Protein AF-U6LZW3-F1 (afdb_monomer_lite)

Foldseek 3Di:
DVQVVQLVVQLVQCVVCVPDRDGDQPPPHNPPRRVVSNVVNVVVSVVVVVQVVVCVVVVDRCVPDAAEDEPQDDPVVVVVCVVVPHPHPYYRYDPCVVQVVVDNDPPDDDDAQDDPLRGDWDDDPPPVPIDHHADWDWDFDADPVRHGDDIDIDHPRPDDD

Structure (mmCIF, N/CA/C/O backbone):
data_AF-U6LZW3-F1
#
_entry.id   AF-U6LZW3-F1
#
loop_
_atom_site.group_PDB
_atom_site.id
_atom_site.type_symbol
_atom_site.label_atom_id
_atom_site.label_alt_id
_atom_site.label_comp_id
_atom_site.label_asym_id
_atom_site.label_entity_id
_atom_site.label_seq_id
_atom_site.pdbx_PDB_ins_code
_atom_site.Cartn_x
_atom_site.Cartn_y
_atom_site.Cartn_z
_atom_site.occupancy
_atom_site.B_iso_or_equiv
_atom_site.auth_seq_id
_atom_site.auth_comp_id
_atom_site.auth_asym_id
_atom_site.auth_atom_id
_atom_site.pdbx_PDB_model_num
ATOM 1 N N . MET A 1 1 ? 15.680 17.921 -16.536 1.00 49.25 1 MET A N 1
ATOM 2 C CA . MET A 1 1 ? 15.648 18.641 -17.833 1.00 49.25 1 MET A CA 1
ATOM 3 C C . MET A 1 1 ? 16.654 18.121 -18.861 1.00 49.25 1 MET A C 1
ATOM 5 O O . MET A 1 1 ? 16.209 17.439 -19.768 1.00 49.25 1 MET A O 1
ATOM 9 N N . ALA A 1 2 ? 17.971 18.374 -18.768 1.00 56.53 2 ALA A N 1
ATOM 10 C CA . ALA A 1 2 ? 18.911 17.958 -19.834 1.00 56.53 2 ALA A CA 1
ATOM 11 C C . ALA A 1 2 ? 19.043 16.424 -19.996 1.00 56.53 2 ALA A C 1
ATOM 13 O O . ALA A 1 2 ? 18.939 15.905 -21.103 1.00 56.53 2 ALA A O 1
ATOM 14 N N . LYS A 1 3 ? 19.198 15.688 -18.884 1.00 59.78 3 LYS A N 1
ATOM 15 C CA . LYS A 1 3 ? 19.341 14.219 -18.896 1.00 59.78 3 LYS A CA 1
ATOM 16 C C . LYS A 1 3 ? 18.087 13.500 -19.414 1.00 59.78 3 LYS A C 1
ATOM 18 O O . LYS A 1 3 ? 18.211 12.548 -20.173 1.00 59.78 3 LYS A O 1
ATOM 23 N N . GLU A 1 4 ? 16.904 13.984 -19.033 1.00 66.75 4 GLU A N 1
ATOM 24 C CA . GLU A 1 4 ? 15.607 13.437 -19.465 1.00 66.75 4 GLU A CA 1
ATOM 25 C C . GLU A 1 4 ? 15.349 13.688 -20.953 1.00 66.75 4 GLU A C 1
ATOM 27 O O . GLU A 1 4 ? 14.890 12.789 -21.647 1.00 66.75 4 GLU A O 1
ATOM 32 N N . GLY A 1 5 ? 15.685 14.881 -21.463 1.00 80.38 5 GLY A N 1
ATOM 33 C CA . GLY A 1 5 ? 15.498 15.210 -22.878 1.00 80.38 5 GLY A CA 1
ATOM 34 C C . GLY A 1 5 ? 16.393 14.385 -23.806 1.00 80.38 5 GLY A C 1
ATOM 35 O O . GLY A 1 5 ? 15.933 13.897 -24.835 1.00 80.38 5 GLY A O 1
ATOM 36 N N . GLU A 1 6 ? 17.655 14.185 -23.422 1.00 80.62 6 GLU A N 1
ATOM 37 C CA . GLU A 1 6 ? 18.617 13.392 -24.195 1.00 80.62 6 GLU A CA 1
ATOM 38 C C . GLU A 1 6 ? 18.260 11.896 -24.188 1.00 80.62 6 GLU A C 1
ATOM 40 O O . GLU A 1 6 ? 18.242 11.258 -25.241 1.00 80.62 6 GLU A O 1
ATOM 45 N N . LEU A 1 7 ? 17.869 11.352 -23.028 1.00 84.56 7 LEU A N 1
ATOM 46 C CA . LEU A 1 7 ? 17.385 9.974 -22.919 1.00 84.56 7 LEU A CA 1
ATOM 47 C C . LEU A 1 7 ? 16.105 9.749 -23.738 1.00 84.56 7 LEU A C 1
ATOM 49 O O . LEU A 1 7 ? 16.002 8.747 -24.449 1.00 84.56 7 LEU A O 1
ATOM 53 N N . ALA A 1 8 ? 15.148 10.681 -23.682 1.00 84.12 8 ALA A N 1
ATOM 54 C CA . ALA A 1 8 ? 13.915 10.601 -24.463 1.00 84.12 8 ALA A CA 1
ATOM 55 C C . ALA A 1 8 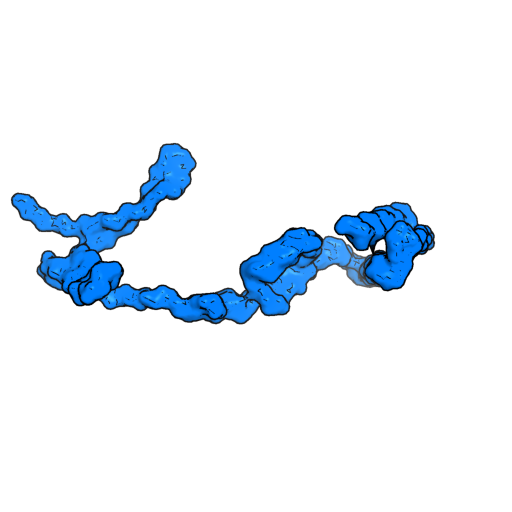? 14.196 10.622 -25.973 1.00 84.12 8 ALA A C 1
ATOM 57 O O . ALA A 1 8 ? 13.632 9.819 -26.717 1.00 84.12 8 ALA A O 1
ATOM 58 N N . ALA A 1 9 ? 15.109 11.488 -26.427 1.00 83.38 9 ALA A N 1
ATOM 59 C CA . ALA A 1 9 ? 15.509 11.562 -27.829 1.00 83.38 9 ALA A CA 1
ATOM 60 C C . ALA A 1 9 ? 16.178 10.263 -28.310 1.00 83.38 9 ALA A C 1
ATOM 62 O O . ALA A 1 9 ? 15.828 9.744 -29.371 1.00 83.38 9 ALA A O 1
ATOM 63 N N . PHE A 1 10 ? 17.100 9.707 -27.518 1.00 89.38 10 PHE A N 1
ATOM 64 C CA . PHE A 1 10 ? 17.761 8.441 -27.841 1.00 89.38 10 PHE A CA 1
ATOM 65 C C . PHE A 1 10 ? 16.770 7.279 -27.879 1.00 89.38 10 PHE A C 1
ATOM 67 O O . PHE A 1 10 ? 16.795 6.489 -28.819 1.00 89.38 10 PHE A O 1
ATOM 74 N N . THR A 1 11 ? 15.854 7.217 -26.913 1.00 85.44 11 THR A N 1
ATOM 75 C CA . THR A 1 11 ? 14.810 6.187 -26.857 1.00 85.44 11 THR A CA 1
ATOM 76 C C . THR A 1 11 ? 13.899 6.261 -28.084 1.00 85.44 11 THR A C 1
ATOM 78 O O . THR A 1 11 ? 13.699 5.256 -28.762 1.00 85.44 11 THR A O 1
ATOM 81 N N . ALA A 1 12 ? 13.410 7.453 -28.441 1.00 82.94 12 ALA A N 1
ATOM 82 C CA . ALA A 1 12 ? 12.554 7.637 -29.612 1.00 82.94 12 ALA A CA 1
ATOM 83 C C . ALA A 1 12 ? 13.258 7.241 -30.924 1.00 82.94 12 ALA A C 1
ATOM 85 O O . ALA A 1 12 ? 12.656 6.591 -31.785 1.00 82.94 12 ALA A O 1
ATOM 86 N N . TYR A 1 13 ? 14.542 7.585 -31.070 1.00 84.06 13 TYR A N 1
ATOM 87 C CA . TYR A 1 13 ? 15.327 7.198 -32.243 1.00 84.06 13 TYR A CA 1
ATOM 88 C C . TYR A 1 13 ? 15.547 5.680 -32.300 1.00 84.06 13 TYR A C 1
ATOM 90 O O . TYR A 1 13 ? 15.312 5.076 -33.344 1.00 84.06 13 TYR A O 1
ATOM 98 N N . ALA A 1 14 ? 15.920 5.053 -31.180 1.00 85.75 14 ALA A N 1
ATOM 99 C CA . ALA A 1 14 ? 16.100 3.605 -31.068 1.00 85.75 14 ALA A CA 1
ATOM 100 C C . ALA A 1 14 ? 14.825 2.817 -31.405 1.00 85.75 14 ALA A C 1
ATOM 102 O O . ALA A 1 14 ? 14.892 1.803 -32.093 1.00 85.75 14 ALA A O 1
ATOM 103 N N . MET A 1 15 ? 13.655 3.300 -30.976 1.00 78.50 15 MET A N 1
ATOM 104 C CA . MET A 1 15 ? 12.367 2.682 -31.317 1.00 78.50 15 MET A CA 1
ATOM 105 C C . MET A 1 15 ? 12.025 2.817 -32.807 1.00 78.50 15 MET A C 1
ATOM 107 O O . MET A 1 15 ? 11.366 1.944 -33.364 1.00 78.50 15 MET A O 1
ATOM 111 N N . THR A 1 16 ? 12.464 3.902 -33.453 1.00 81.56 16 THR A N 1
ATOM 112 C CA . THR A 1 16 ? 12.184 4.164 -34.874 1.00 81.56 16 THR A CA 1
ATOM 113 C C . THR A 1 16 ? 13.153 3.418 -35.797 1.00 81.56 16 THR A C 1
ATOM 115 O O . THR A 1 16 ? 12.753 2.939 -36.856 1.00 81.56 16 THR A O 1
ATOM 118 N N . PHE A 1 17 ? 14.422 3.301 -35.394 1.00 84.56 17 PHE A N 1
ATOM 119 C CA . PHE A 1 17 ? 15.505 2.695 -36.173 1.00 84.56 17 PHE A CA 1
ATOM 120 C C . PHE A 1 17 ? 16.259 1.632 -35.351 1.00 84.56 17 PHE A C 1
ATOM 122 O O . PHE A 1 17 ? 17.437 1.819 -35.031 1.00 84.56 17 PHE A O 1
ATOM 129 N N . PRO A 1 18 ? 15.609 0.505 -35.007 1.00 77.62 18 PRO A N 1
ATOM 130 C CA . PRO A 1 18 ? 16.168 -0.490 -34.089 1.00 77.62 18 PRO A CA 1
ATOM 131 C C . PRO A 1 18 ? 17.421 -1.198 -34.624 1.00 77.62 18 PRO A C 1
ATOM 133 O O . PRO A 1 18 ? 18.292 -1.573 -33.846 1.00 77.62 18 PRO A O 1
ATOM 136 N N . ASP A 1 19 ? 17.561 -1.332 -35.944 1.00 77.44 19 ASP A N 1
ATOM 137 C CA . ASP A 1 19 ? 18.717 -2.001 -36.561 1.00 77.44 19 ASP A CA 1
ATOM 138 C C . ASP A 1 19 ? 19.906 -1.058 -36.817 1.00 77.44 19 ASP A C 1
ATOM 140 O O . ASP A 1 19 ? 20.982 -1.504 -37.215 1.00 77.44 19 ASP A O 1
ATOM 144 N N . ASN A 1 20 ? 19.727 0.255 -36.626 1.00 82.31 20 ASN A N 1
ATOM 145 C CA . ASN A 1 20 ? 20.746 1.263 -36.928 1.00 82.31 20 ASN A CA 1
ATOM 146 C C . ASN A 1 20 ? 20.692 2.435 -35.936 1.00 82.31 20 ASN A C 1
ATOM 148 O O . ASN A 1 20 ? 20.552 3.599 -36.318 1.00 82.31 20 ASN A O 1
ATOM 152 N N . PHE A 1 21 ? 20.775 2.116 -34.644 1.00 84.50 21 PHE A N 1
ATOM 153 C CA . PHE A 1 21 ? 20.816 3.120 -33.588 1.00 84.50 21 PHE A CA 1
ATOM 154 C C . PHE A 1 21 ? 22.164 3.855 -33.583 1.00 84.50 21 PHE A C 1
ATOM 156 O O . PHE A 1 21 ? 23.198 3.304 -33.206 1.00 84.50 21 PHE A O 1
ATOM 163 N N . LEU A 1 22 ? 22.138 5.125 -33.988 1.00 84.88 22 LEU A N 1
ATOM 164 C CA . LEU A 1 22 ? 23.272 6.041 -33.961 1.00 84.88 22 LEU A CA 1
ATOM 165 C C . LEU A 1 22 ? 22.847 7.314 -33.228 1.00 84.88 22 LEU A C 1
ATOM 167 O O . LEU A 1 22 ? 21.954 8.025 -33.685 1.00 84.88 22 LEU A O 1
ATOM 171 N N . ALA A 1 23 ? 23.493 7.606 -32.101 1.00 86.50 23 ALA A N 1
ATOM 172 C CA . ALA A 1 23 ? 23.134 8.738 -31.252 1.00 86.50 23 ALA A CA 1
ATOM 173 C C . ALA A 1 23 ? 24.278 9.753 -31.140 1.00 86.50 23 ALA A C 1
ATOM 175 O O . ALA A 1 23 ? 25.451 9.391 -31.031 1.00 86.50 23 ALA A O 1
ATOM 176 N N . LEU A 1 24 ? 23.916 11.039 -31.139 1.00 87.38 24 LEU A N 1
ATOM 177 C CA . LEU A 1 24 ? 24.837 12.148 -30.915 1.00 87.38 24 LEU A CA 1
ATOM 178 C C . LEU A 1 24 ? 24.973 12.412 -29.407 1.00 87.38 24 LEU A C 1
ATOM 180 O O . LEU A 1 24 ? 24.072 12.961 -28.772 1.00 87.38 24 LEU A O 1
ATOM 184 N N . VAL A 1 25 ? 26.100 11.991 -28.832 1.00 88.50 25 VAL A N 1
ATOM 185 C CA . VAL A 1 25 ? 26.317 11.950 -27.374 1.00 88.50 25 VAL A CA 1
ATOM 186 C C . VAL A 1 25 ? 26.881 13.239 -26.771 1.00 88.50 25 VAL A C 1
ATOM 188 O O . VAL A 1 25 ? 27.140 13.287 -25.577 1.00 88.50 25 VAL A O 1
ATOM 191 N N . ASP A 1 26 ? 27.114 14.292 -27.545 1.00 87.56 26 ASP A N 1
ATOM 192 C CA . ASP A 1 26 ? 27.687 15.560 -27.069 1.00 87.56 26 ASP A CA 1
ATOM 193 C C . ASP A 1 26 ? 26.660 16.700 -26.946 1.00 87.56 26 ASP A C 1
ATOM 195 O O . ASP A 1 26 ? 27.045 17.842 -26.714 1.00 87.56 26 ASP A O 1
ATOM 199 N N . THR A 1 27 ? 25.359 16.390 -27.025 1.00 79.69 27 THR A N 1
ATOM 200 C CA . THR A 1 27 ? 24.262 17.378 -26.994 1.00 79.69 27 THR A CA 1
ATOM 201 C C . THR A 1 27 ? 24.293 18.281 -25.752 1.00 79.69 27 THR A C 1
ATOM 203 O O . THR A 1 27 ? 24.135 19.496 -25.874 1.00 79.69 27 THR A O 1
ATOM 206 N N . TYR A 1 28 ? 24.508 17.716 -24.558 1.00 83.56 28 TYR A N 1
ATOM 207 C CA . TYR A 1 28 ? 24.668 18.498 -23.323 1.00 83.56 28 TYR A CA 1
ATOM 208 C C . TYR A 1 28 ? 26.020 18.270 -22.651 1.00 83.56 28 TYR A C 1
ATOM 210 O O . TYR A 1 28 ? 26.787 19.211 -22.443 1.00 83.56 28 TYR A O 1
ATOM 218 N N . ASN A 1 29 ? 26.309 17.027 -22.263 1.00 86.31 29 ASN A N 1
ATOM 219 C CA . ASN A 1 29 ? 27.592 16.654 -21.684 1.00 86.31 29 ASN A CA 1
ATOM 220 C C . ASN A 1 29 ? 27.892 15.183 -21.963 1.00 86.31 29 ASN A C 1
ATOM 222 O O . ASN A 1 29 ? 27.225 14.288 -21.447 1.00 86.31 29 ASN A O 1
ATOM 226 N N . THR A 1 30 ? 28.955 14.934 -22.717 1.00 86.88 30 THR A N 1
ATOM 227 C CA . THR A 1 30 ? 29.316 13.587 -23.161 1.00 86.88 30 THR A CA 1
ATOM 228 C C . THR A 1 30 ? 29.539 12.599 -22.023 1.00 86.88 30 THR A C 1
ATOM 230 O O . THR A 1 30 ? 29.093 11.460 -22.114 1.00 86.88 30 THR A O 1
ATOM 233 N N . LEU A 1 31 ? 30.212 13.002 -20.945 1.00 89.31 31 LEU A N 1
ATOM 234 C CA . LEU A 1 31 ? 30.599 12.069 -19.884 1.00 89.31 31 LEU A CA 1
ATOM 235 C C . LEU A 1 31 ? 29.508 11.892 -18.827 1.00 89.31 31 LEU A C 1
ATOM 237 O O . LEU A 1 31 ? 29.339 10.790 -18.312 1.00 89.31 31 LEU A O 1
ATOM 241 N N . SER A 1 32 ? 28.778 12.957 -18.488 1.00 84.12 32 SER A N 1
ATOM 242 C CA . SER A 1 32 ? 27.787 12.915 -17.407 1.00 84.12 32 SER A CA 1
ATOM 243 C C . SER A 1 32 ? 26.363 12.585 -17.864 1.00 84.12 32 SER A C 1
ATOM 245 O O . SER A 1 32 ? 25.577 12.120 -17.036 1.00 84.12 32 SER A O 1
ATOM 247 N N . SER A 1 33 ? 26.021 12.778 -19.146 1.00 85.62 33 SER A N 1
ATOM 248 C CA . SER A 1 33 ? 24.705 12.414 -19.698 1.00 85.62 33 SER A CA 1
ATOM 249 C C . SER A 1 33 ? 24.792 11.569 -20.969 1.00 85.62 33 SER A C 1
ATOM 251 O O . SER A 1 33 ? 24.210 10.488 -20.996 1.00 85.62 33 SER A O 1
ATOM 253 N N . GLY A 1 34 ? 25.586 11.987 -21.959 1.00 86.38 34 GLY A N 1
ATOM 254 C CA . GLY A 1 34 ? 25.601 11.413 -23.308 1.00 86.38 34 GLY A CA 1
ATOM 255 C C . GLY A 1 34 ? 25.923 9.929 -23.357 1.00 86.38 34 GLY A C 1
ATOM 256 O O . GLY A 1 34 ? 25.107 9.118 -23.793 1.00 86.38 34 GLY A O 1
ATOM 257 N N . ILE A 1 35 ? 27.114 9.562 -22.880 1.00 89.69 35 ILE A N 1
ATOM 258 C CA . ILE A 1 35 ? 27.568 8.170 -22.830 1.00 89.69 35 ILE A CA 1
ATOM 259 C C . ILE A 1 35 ? 26.670 7.324 -21.912 1.00 89.69 35 ILE A C 1
ATOM 261 O O . ILE A 1 35 ? 26.227 6.269 -22.368 1.00 89.69 35 ILE A O 1
ATOM 265 N N . PRO A 1 36 ? 26.344 7.740 -20.667 1.00 89.44 36 PRO A N 1
ATOM 266 C CA . PRO A 1 36 ? 25.430 6.976 -19.817 1.00 89.44 36 PRO A CA 1
ATOM 267 C C . PRO A 1 36 ? 24.066 6.699 -20.465 1.00 89.44 36 PRO A C 1
ATOM 269 O O . PRO A 1 36 ? 23.599 5.562 -20.431 1.00 89.44 36 PRO A O 1
ATOM 272 N N . ASN A 1 37 ? 23.448 7.707 -21.088 1.00 86.31 37 ASN A N 1
ATOM 273 C CA . ASN A 1 37 ? 22.149 7.570 -21.746 1.00 86.31 37 ASN A CA 1
ATOM 274 C C . ASN A 1 37 ? 22.240 6.671 -22.989 1.00 86.31 37 ASN A C 1
ATOM 276 O O . ASN A 1 37 ? 21.390 5.804 -23.183 1.00 86.31 37 ASN A O 1
ATOM 280 N N . PHE A 1 38 ? 23.289 6.823 -23.804 1.00 88.88 38 PHE A N 1
ATOM 281 C CA . PHE A 1 38 ? 23.537 5.961 -24.963 1.00 88.88 38 PHE A CA 1
ATOM 282 C C . PHE A 1 38 ? 23.707 4.490 -24.564 1.00 88.88 38 PHE A C 1
ATOM 284 O O . PHE A 1 38 ? 23.100 3.610 -25.177 1.00 88.88 38 PHE A O 1
ATOM 291 N N . LEU A 1 39 ? 24.503 4.218 -23.523 1.00 88.31 39 LEU A N 1
ATOM 292 C CA . LEU A 1 39 ? 24.715 2.865 -23.008 1.00 88.31 39 LEU A CA 1
ATOM 293 C C . LEU A 1 39 ? 23.419 2.262 -22.461 1.00 88.31 39 LEU A C 1
ATOM 295 O O . LEU A 1 39 ? 23.133 1.101 -22.743 1.00 88.31 39 LEU A O 1
ATOM 299 N N . ALA A 1 40 ? 22.624 3.043 -21.723 1.00 87.75 40 ALA A N 1
ATOM 300 C CA . ALA A 1 40 ? 21.344 2.592 -21.185 1.00 87.75 40 ALA A CA 1
ATOM 301 C C . ALA A 1 40 ? 20.372 2.168 -22.299 1.00 87.75 40 ALA A C 1
ATOM 303 O O . ALA A 1 40 ? 19.825 1.066 -22.249 1.00 87.75 40 ALA A O 1
ATOM 304 N N . VAL A 1 41 ? 20.210 3.003 -23.332 1.00 86.06 41 VAL A N 1
ATOM 305 C CA . VAL A 1 41 ? 19.339 2.693 -24.479 1.00 86.06 41 VAL A CA 1
ATOM 306 C C . VAL A 1 41 ? 19.870 1.493 -25.264 1.00 86.06 41 VAL A C 1
ATOM 308 O O . VAL A 1 41 ? 19.106 0.582 -25.572 1.00 86.06 41 VAL A O 1
ATOM 311 N N . SER A 1 42 ? 21.181 1.428 -25.511 1.00 86.69 42 SER A N 1
ATOM 312 C CA . SER A 1 42 ? 21.801 0.299 -26.223 1.00 86.69 42 SER A CA 1
ATOM 313 C C . SER A 1 42 ? 21.602 -1.030 -25.485 1.00 86.69 42 SER A C 1
ATOM 315 O O . SER A 1 42 ? 21.280 -2.045 -26.101 1.00 86.69 42 SER A O 1
ATOM 317 N N . LEU A 1 43 ? 21.748 -1.034 -24.155 1.00 87.25 43 LEU A N 1
ATOM 318 C CA . LEU A 1 43 ? 21.530 -2.226 -23.337 1.00 87.25 43 LEU A CA 1
ATOM 319 C C . LEU A 1 43 ? 20.059 -2.663 -23.354 1.00 87.25 43 LEU A C 1
ATOM 321 O O . LEU A 1 43 ? 19.780 -3.857 -23.452 1.00 87.25 43 LEU A O 1
ATOM 325 N N . ALA A 1 44 ? 19.124 -1.712 -23.294 1.00 84.12 44 ALA A N 1
ATOM 326 C CA . ALA A 1 44 ? 17.695 -2.000 -23.385 1.00 84.12 44 ALA A CA 1
ATOM 327 C C . ALA A 1 44 ? 17.323 -2.629 -24.740 1.00 84.12 44 ALA A C 1
ATOM 329 O O . ALA A 1 44 ? 16.543 -3.583 -24.780 1.00 84.12 44 ALA A O 1
ATOM 330 N N . MET A 1 45 ? 17.919 -2.150 -25.837 1.00 80.06 45 MET A N 1
ATOM 331 C CA . MET A 1 45 ? 17.742 -2.742 -27.167 1.00 80.06 45 MET A CA 1
ATOM 332 C C . MET A 1 45 ? 18.249 -4.187 -27.225 1.00 80.06 45 MET A C 1
ATOM 334 O O . MET A 1 45 ? 17.535 -5.059 -27.719 1.00 80.06 45 MET A O 1
ATOM 338 N N . GLU A 1 46 ? 19.435 -4.471 -26.677 1.00 83.44 46 GLU A N 1
ATOM 339 C CA . GLU A 1 46 ? 19.966 -5.841 -26.663 1.00 83.44 46 GLU A CA 1
ATOM 340 C C . GLU A 1 46 ? 19.125 -6.764 -25.773 1.00 83.44 46 GLU A C 1
ATOM 342 O O . GLU A 1 46 ? 18.808 -7.884 -26.168 1.00 83.44 46 GLU A O 1
ATOM 347 N N . ALA A 1 47 ? 18.679 -6.288 -24.607 1.00 81.38 47 ALA A N 1
ATOM 348 C CA . ALA A 1 47 ? 17.762 -7.043 -23.757 1.00 81.38 47 ALA A CA 1
ATOM 349 C C . ALA A 1 47 ? 16.458 -7.379 -24.502 1.00 81.38 47 ALA A C 1
ATOM 351 O O . ALA A 1 47 ? 16.005 -8.523 -24.471 1.00 81.38 47 ALA A O 1
ATOM 352 N N . ARG A 1 48 ? 15.882 -6.415 -25.237 1.00 76.56 48 ARG A N 1
ATOM 353 C CA . ARG A 1 48 ? 14.691 -6.641 -26.069 1.00 76.56 48 ARG A CA 1
ATOM 354 C C . ARG A 1 48 ? 14.946 -7.676 -27.164 1.00 76.56 48 ARG A C 1
ATOM 356 O O . ARG A 1 48 ? 14.096 -8.538 -27.376 1.00 76.56 48 ARG A O 1
ATOM 363 N N . ARG A 1 49 ? 16.109 -7.625 -27.818 1.00 80.00 49 ARG A N 1
ATOM 364 C CA . ARG A 1 49 ? 16.521 -8.591 -28.845 1.00 80.00 49 ARG A CA 1
ATOM 365 C C . ARG A 1 49 ? 16.632 -10.006 -28.278 1.00 80.00 49 ARG A C 1
ATOM 367 O O . ARG A 1 49 ? 16.138 -10.949 -28.889 1.00 80.00 49 ARG A O 1
ATOM 374 N N . LEU A 1 50 ? 17.220 -10.152 -27.091 1.00 82.19 50 LEU A N 1
ATOM 375 C CA . LEU A 1 50 ? 17.287 -11.433 -26.385 1.00 82.19 50 LEU A CA 1
ATOM 376 C C . LEU A 1 50 ? 15.891 -11.952 -26.025 1.00 82.19 50 LEU A C 1
ATOM 378 O O . LEU A 1 50 ? 15.616 -13.134 -26.220 1.00 82.19 50 LEU A O 1
ATOM 382 N N . PHE A 1 51 ? 14.986 -11.085 -25.562 1.00 79.44 51 PHE A N 1
ATOM 383 C CA . PHE A 1 51 ? 13.601 -11.483 -25.308 1.00 79.44 51 PHE A CA 1
ATOM 384 C C . PHE A 1 51 ? 12.886 -11.944 -26.583 1.00 79.44 51 PHE A C 1
ATOM 386 O O . PHE A 1 51 ? 12.232 -12.978 -26.542 1.00 79.44 51 PHE A O 1
ATOM 393 N N . GLN A 1 52 ? 13.065 -11.262 -27.718 1.00 76.06 52 GLN A N 1
ATOM 394 C CA . GLN A 1 52 ? 12.502 -11.688 -29.010 1.00 76.06 52 GLN A CA 1
ATOM 395 C C . GLN A 1 52 ? 13.062 -13.038 -29.482 1.00 76.06 52 GLN A C 1
ATOM 397 O O . GLN A 1 52 ? 12.311 -13.895 -29.935 1.00 76.06 52 GLN A O 1
ATOM 402 N N . GLN A 1 53 ? 14.364 -13.280 -29.322 1.00 81.81 53 GLN A N 1
ATOM 403 C CA . GLN A 1 53 ? 14.952 -14.591 -29.625 1.00 81.81 53 GLN A CA 1
ATOM 404 C C . GLN A 1 53 ? 14.366 -15.689 -28.729 1.00 81.81 53 GLN A C 1
ATOM 406 O O . GLN A 1 53 ? 14.075 -16.792 -29.189 1.00 81.81 53 GLN A O 1
ATOM 411 N N . CYS A 1 54 ? 14.146 -15.389 -27.450 1.00 79.88 54 CYS A N 1
ATOM 412 C CA . CYS A 1 54 ? 13.448 -16.297 -26.550 1.00 79.88 54 CYS A CA 1
ATOM 413 C C . CYS A 1 54 ? 11.975 -16.503 -26.964 1.00 79.88 54 CYS A C 1
ATOM 415 O O . CYS A 1 54 ? 11.489 -17.628 -26.860 1.00 79.88 54 CYS A O 1
ATOM 417 N N . GLU A 1 55 ? 11.267 -15.483 -27.470 1.00 81.62 55 GLU A N 1
ATOM 418 C CA . GLU A 1 55 ? 9.910 -15.628 -28.037 1.00 81.62 55 GLU A CA 1
ATOM 419 C C . GLU A 1 55 ? 9.892 -16.647 -29.179 1.00 81.62 55 GLU A C 1
ATOM 421 O O . GLU A 1 55 ? 9.027 -17.521 -29.202 1.00 81.62 55 GLU A O 1
ATOM 426 N N . GLU A 1 56 ? 10.867 -16.584 -30.089 1.00 78.88 56 GLU A N 1
ATOM 427 C CA . GLU A 1 56 ? 10.988 -17.517 -31.216 1.00 78.88 56 GLU A CA 1
ATOM 428 C C . GLU A 1 56 ? 11.262 -18.958 -30.762 1.00 78.88 56 GLU A C 1
ATOM 430 O O . GLU A 1 56 ? 10.705 -19.904 -31.321 1.00 78.88 56 GLU A O 1
ATOM 435 N N . VAL A 1 57 ? 12.099 -19.139 -29.736 1.00 83.94 57 VAL A N 1
ATOM 436 C CA . VAL A 1 57 ? 12.487 -20.466 -29.230 1.00 83.94 57 VAL A CA 1
ATOM 437 C C . VAL A 1 57 ? 11.385 -21.107 -28.386 1.00 83.94 57 VAL A C 1
ATOM 439 O O . VAL A 1 57 ? 11.143 -22.310 -28.497 1.00 83.94 57 VAL A O 1
ATOM 442 N N . PHE A 1 58 ? 10.728 -20.330 -27.523 1.00 82.00 58 PHE A N 1
ATOM 443 C CA . PHE A 1 58 ? 9.773 -20.841 -26.536 1.00 82.00 58 PHE A CA 1
ATOM 444 C C . PHE A 1 58 ? 8.304 -20.640 -26.936 1.00 82.00 58 PHE A C 1
ATOM 446 O O . PHE A 1 58 ? 7.423 -21.210 -26.293 1.00 82.00 58 PHE A O 1
ATOM 453 N N . GLY A 1 59 ? 8.018 -19.849 -27.977 1.00 80.00 59 GLY A N 1
ATOM 454 C CA . GLY A 1 59 ? 6.658 -19.556 -28.441 1.00 80.00 59 GLY A CA 1
ATOM 455 C C . GLY A 1 59 ? 5.810 -18.772 -27.433 1.00 80.00 59 GLY A C 1
ATOM 456 O O . GLY A 1 59 ? 4.582 -18.812 -27.500 1.00 80.00 59 GLY A O 1
ATOM 457 N N . PHE A 1 60 ? 6.447 -18.099 -26.471 1.00 74.31 60 PHE A N 1
ATOM 458 C CA . PHE A 1 60 ? 5.786 -17.391 -25.377 1.00 74.31 60 PHE A CA 1
ATOM 459 C C . PHE A 1 60 ? 6.033 -15.885 -25.498 1.00 74.31 60 PHE A C 1
ATOM 461 O O . PHE A 1 60 ? 7.199 -15.510 -25.483 1.00 74.31 60 PHE A O 1
ATOM 468 N N . PRO A 1 61 ? 5.000 -15.024 -25.580 1.00 71.12 61 PRO A N 1
ATOM 469 C CA . PRO A 1 61 ? 5.182 -13.578 -25.685 1.00 71.12 61 PRO A CA 1
ATOM 470 C C . PRO A 1 61 ? 5.651 -12.988 -24.347 1.00 71.12 61 PRO A C 1
ATOM 472 O O . PRO A 1 61 ? 4.905 -12.954 -23.367 1.00 71.12 61 PRO A O 1
ATOM 475 N N . PHE A 1 62 ? 6.875 -12.467 -24.308 1.00 69.81 62 PHE A N 1
ATOM 476 C CA . PHE A 1 62 ? 7.477 -11.881 -23.105 1.00 69.81 62 PHE A CA 1
ATOM 477 C C . PHE A 1 62 ? 6.860 -10.514 -22.775 1.00 69.81 62 PHE A C 1
ATOM 479 O O . PHE A 1 62 ? 6.970 -10.054 -21.644 1.00 69.81 62 PHE A O 1
ATOM 486 N N . ALA A 1 63 ? 6.139 -9.893 -23.717 1.00 65.38 63 ALA A N 1
ATOM 487 C CA . ALA A 1 63 ? 5.372 -8.665 -23.485 1.00 65.38 63 ALA A CA 1
ATOM 488 C C . ALA A 1 63 ? 4.266 -8.802 -22.416 1.00 65.38 63 ALA A C 1
ATOM 490 O O . ALA A 1 63 ? 3.785 -7.790 -21.921 1.00 65.38 63 ALA A O 1
ATOM 491 N N . GLY A 1 64 ? 3.849 -10.028 -22.080 1.00 66.75 64 GLY A N 1
ATOM 492 C CA . GLY A 1 64 ? 2.883 -10.298 -21.010 1.00 66.75 64 GLY A CA 1
ATOM 493 C C . GLY A 1 64 ? 3.513 -10.679 -19.667 1.00 66.75 64 GLY A C 1
ATOM 494 O O . GLY A 1 64 ? 2.791 -11.114 -18.771 1.00 66.75 64 GLY A O 1
ATOM 495 N N . LEU A 1 65 ? 4.841 -10.604 -19.530 1.00 71.56 65 LEU A N 1
ATOM 496 C CA . LEU A 1 65 ? 5.508 -10.923 -18.270 1.00 71.56 65 LEU A CA 1
ATOM 497 C C . LEU A 1 65 ? 5.306 -9.809 -17.254 1.00 71.56 65 LEU A C 1
ATOM 499 O O . LEU A 1 65 ? 5.671 -8.667 -17.505 1.00 71.56 65 LEU A O 1
ATOM 503 N N . ALA A 1 66 ? 4.802 -10.188 -16.083 1.00 75.06 66 ALA A N 1
ATOM 504 C CA . ALA A 1 66 ? 4.679 -9.278 -14.960 1.00 75.06 66 ALA A CA 1
ATOM 505 C C . ALA A 1 66 ? 6.055 -8.970 -14.345 1.00 75.06 66 ALA A C 1
ATOM 507 O O . ALA A 1 66 ? 6.796 -9.879 -13.955 1.00 75.06 66 ALA A O 1
ATOM 508 N N . ILE A 1 67 ? 6.364 -7.688 -14.192 1.00 76.19 67 ILE A N 1
ATOM 509 C CA . ILE A 1 67 ? 7.502 -7.173 -13.440 1.00 76.19 67 ILE A CA 1
ATOM 510 C C . ILE A 1 67 ? 7.083 -7.053 -11.973 1.00 76.19 67 ILE A C 1
ATOM 512 O O . ILE A 1 67 ? 6.272 -6.207 -11.595 1.00 76.19 67 ILE A O 1
ATOM 516 N N . VAL A 1 68 ? 7.646 -7.913 -11.123 1.00 80.88 68 VAL A N 1
ATOM 517 C CA . VAL A 1 68 ? 7.358 -7.937 -9.683 1.00 80.88 68 VAL A CA 1
ATOM 518 C C . VAL A 1 68 ? 8.510 -7.301 -8.907 1.00 80.88 68 VAL A C 1
ATOM 520 O O . VAL A 1 68 ? 9.651 -7.748 -9.010 1.00 80.88 68 VAL A O 1
ATOM 523 N N . VAL A 1 69 ? 8.211 -6.299 -8.081 1.00 81.38 69 VAL A N 1
ATOM 524 C CA . VAL A 1 69 ? 9.172 -5.643 -7.180 1.00 81.38 69 VAL A CA 1
ATOM 525 C C . VAL A 1 69 ? 8.818 -6.000 -5.742 1.00 81.38 69 VAL A C 1
ATOM 527 O O . VAL A 1 69 ? 7.661 -5.884 -5.356 1.00 81.38 69 VAL A O 1
ATOM 530 N N . SER A 1 70 ? 9.781 -6.434 -4.925 1.00 88.75 70 SER A N 1
ATOM 531 C CA . SER A 1 70 ? 9.496 -6.890 -3.552 1.00 88.75 70 SER A CA 1
ATOM 532 C C . SER A 1 70 ? 10.536 -6.495 -2.500 1.00 88.75 70 SER A C 1
ATOM 534 O O . SER A 1 70 ? 10.621 -7.123 -1.444 1.00 88.75 70 SER A O 1
ATOM 536 N N . ASN A 1 71 ? 11.376 -5.498 -2.785 1.00 84.12 71 ASN A N 1
ATOM 537 C CA . ASN A 1 71 ? 12.475 -5.123 -1.899 1.00 84.12 71 ASN A CA 1
ATOM 538 C C . ASN A 1 71 ? 12.107 -3.917 -1.028 1.00 84.12 71 ASN A C 1
ATOM 540 O O . ASN A 1 71 ? 11.984 -2.813 -1.546 1.00 84.12 71 ASN A O 1
ATOM 544 N N . ASP A 1 72 ? 11.950 -4.155 0.276 1.00 84.94 72 ASP A N 1
ATOM 545 C CA . ASP A 1 72 ? 11.734 -3.139 1.321 1.00 84.94 72 ASP A CA 1
ATOM 546 C C . ASP A 1 72 ? 10.728 -2.029 0.955 1.00 84.94 72 ASP A C 1
ATOM 548 O O . ASP A 1 72 ? 10.952 -0.830 1.120 1.00 84.94 72 ASP A O 1
ATOM 552 N N . LEU A 1 73 ? 9.590 -2.447 0.402 1.00 89.31 73 LEU A N 1
ATOM 553 C CA . LEU A 1 73 ? 8.560 -1.534 -0.077 1.00 89.31 73 LEU A CA 1
ATOM 554 C C . LEU A 1 73 ? 7.685 -1.019 1.067 1.00 89.31 73 LEU A C 1
ATOM 556 O O . LEU A 1 73 ? 7.300 -1.777 1.959 1.00 89.31 73 LEU A O 1
ATOM 560 N N . ASN A 1 74 ? 7.333 0.260 1.005 1.00 92.06 74 ASN A N 1
ATOM 561 C CA . ASN A 1 74 ? 6.374 0.937 1.871 1.00 92.06 74 ASN A CA 1
ATOM 562 C C . ASN A 1 74 ? 5.657 2.043 1.064 1.00 92.06 74 ASN A C 1
ATOM 564 O O . ASN A 1 74 ? 5.897 2.203 -0.131 1.00 92.06 74 ASN A O 1
ATOM 568 N N . GLU A 1 75 ? 4.758 2.798 1.698 1.00 93.56 75 GLU A N 1
ATOM 569 C CA . GLU A 1 75 ? 3.968 3.835 1.015 1.00 93.56 75 GLU A CA 1
ATOM 570 C C . GLU A 1 75 ? 4.838 4.917 0.355 1.00 93.56 75 GLU A C 1
ATOM 572 O O . GLU A 1 75 ? 4.564 5.322 -0.776 1.00 93.56 75 GLU A O 1
ATOM 577 N N . SER A 1 76 ? 5.911 5.362 1.017 1.00 92.69 76 SER A N 1
ATOM 578 C CA . SER A 1 76 ? 6.759 6.428 0.479 1.00 92.69 76 SER A CA 1
ATOM 579 C C . SER A 1 76 ? 7.619 5.949 -0.687 1.00 92.69 76 SER A C 1
ATOM 581 O O . SER A 1 76 ? 7.756 6.676 -1.668 1.00 92.69 76 SER A O 1
ATOM 583 N N . THR A 1 77 ? 8.150 4.724 -0.632 1.00 90.75 77 THR A N 1
ATOM 584 C CA . THR A 1 77 ? 8.934 4.165 -1.742 1.00 90.75 77 THR A CA 1
ATOM 585 C C . THR A 1 77 ? 8.063 3.853 -2.953 1.00 90.75 77 THR A C 1
ATOM 587 O O . THR A 1 77 ? 8.467 4.148 -4.073 1.00 90.75 77 THR A O 1
ATOM 590 N N . ILE A 1 78 ? 6.844 3.343 -2.752 1.00 92.56 78 ILE A N 1
ATOM 591 C CA . ILE A 1 78 ? 5.887 3.132 -3.850 1.00 92.56 78 ILE A CA 1
ATOM 592 C C . ILE A 1 78 ? 5.475 4.468 -4.477 1.00 92.56 78 ILE A C 1
ATOM 594 O O . ILE A 1 78 ? 5.401 4.571 -5.698 1.00 92.56 78 ILE A O 1
ATOM 598 N N . THR A 1 79 ? 5.258 5.509 -3.669 1.00 94.25 79 THR A N 1
ATOM 599 C CA . THR A 1 79 ? 4.950 6.853 -4.187 1.00 94.25 79 THR A CA 1
ATOM 600 C C . THR A 1 79 ? 6.094 7.396 -5.043 1.00 94.25 79 THR A C 1
ATOM 602 O O . THR A 1 79 ? 5.850 7.832 -6.161 1.00 94.25 79 THR A O 1
ATOM 605 N N . ALA A 1 80 ? 7.342 7.280 -4.577 1.00 88.12 80 ALA A N 1
ATOM 606 C CA . ALA A 1 80 ? 8.508 7.702 -5.352 1.00 88.12 80 ALA A CA 1
ATOM 607 C C . ALA A 1 80 ? 8.635 6.939 -6.682 1.00 88.12 80 ALA A C 1
ATOM 609 O O . ALA A 1 80 ? 8.882 7.548 -7.717 1.00 88.12 80 ALA A O 1
ATOM 610 N N . LEU A 1 81 ? 8.402 5.622 -6.677 1.00 81.88 81 LEU A N 1
ATOM 611 C CA . LEU A 1 81 ? 8.400 4.822 -7.904 1.00 81.88 81 LEU A CA 1
ATOM 612 C C . LEU A 1 81 ? 7.308 5.279 -8.882 1.00 81.88 81 LEU A C 1
ATOM 614 O O . LEU A 1 81 ? 7.539 5.292 -10.090 1.00 81.88 81 LEU A O 1
ATOM 618 N N . ASN A 1 82 ? 6.112 5.614 -8.382 1.00 86.75 82 ASN A N 1
ATOM 619 C CA . ASN A 1 82 ? 5.021 6.118 -9.221 1.00 86.75 82 ASN A CA 1
ATOM 620 C C . ASN A 1 82 ? 5.402 7.462 -9.857 1.00 86.75 82 ASN A C 1
ATOM 622 O O . ASN A 1 82 ? 5.176 7.660 -11.049 1.00 86.75 82 ASN A O 1
ATOM 626 N N . ASP A 1 83 ? 6.013 8.359 -9.078 1.00 86.44 83 ASP A N 1
ATOM 627 C CA . ASP A 1 83 ? 6.463 9.675 -9.546 1.00 86.44 83 ASP A CA 1
ATOM 628 C C . ASP A 1 83 ? 7.592 9.569 -10.591 1.00 86.44 83 ASP A C 1
ATOM 630 O O . ASP A 1 83 ? 7.675 10.389 -11.505 1.00 86.44 83 ASP A O 1
ATOM 634 N N . GLU A 1 84 ? 8.440 8.541 -10.489 1.00 77.62 84 GLU A N 1
ATOM 635 C CA . GLU A 1 84 ? 9.510 8.234 -11.448 1.00 77.62 84 GLU A CA 1
ATOM 636 C C . GLU A 1 84 ? 9.021 7.494 -12.710 1.00 77.62 84 GLU A C 1
ATOM 638 O O . GLU A 1 84 ? 9.794 7.335 -13.656 1.00 77.62 84 GLU A O 1
ATOM 643 N N . GLY A 1 85 ? 7.753 7.065 -12.759 1.00 72.31 85 GLY A N 1
ATOM 644 C CA . GLY A 1 85 ? 7.177 6.357 -13.906 1.00 72.31 85 GLY A CA 1
ATOM 645 C C . GLY A 1 85 ? 7.669 4.914 -14.040 1.00 72.31 85 GLY A C 1
ATOM 646 O O . GLY A 1 85 ? 8.130 4.513 -15.107 1.00 72.31 85 GLY A O 1
ATOM 647 N N . HIS A 1 86 ? 7.612 4.138 -12.954 1.00 81.94 86 HIS A N 1
ATOM 648 C CA . HIS A 1 86 ? 8.018 2.731 -12.957 1.00 81.94 86 HIS A CA 1
ATOM 649 C C . HIS A 1 86 ? 7.232 1.858 -13.959 1.00 81.94 86 HIS A C 1
ATOM 651 O O . HIS A 1 86 ? 6.064 2.099 -14.245 1.00 81.94 86 HIS A O 1
ATOM 657 N N . GLU A 1 87 ? 7.827 0.730 -14.354 1.00 78.81 87 GLU A N 1
ATOM 658 C CA . GLU A 1 87 ? 7.194 -0.310 -15.193 1.00 78.81 87 GLU A CA 1
ATOM 659 C C . GLU A 1 87 ? 6.798 -1.568 -14.380 1.00 78.81 87 GLU A C 1
ATOM 661 O O . GLU A 1 87 ? 6.515 -2.619 -14.938 1.00 78.81 87 GLU A O 1
ATOM 666 N N . ALA A 1 88 ? 6.837 -1.512 -13.041 1.00 78.38 88 ALA A N 1
ATOM 667 C CA . ALA A 1 88 ? 6.422 -2.627 -12.185 1.00 78.38 88 ALA A CA 1
ATOM 668 C C . ALA A 1 88 ? 4.906 -2.895 -12.254 1.00 78.38 88 ALA A C 1
ATOM 670 O O . ALA A 1 88 ? 4.102 -1.992 -12.033 1.00 78.38 88 ALA A O 1
ATOM 671 N N . ASP A 1 89 ? 4.524 -4.157 -12.456 1.00 80.88 89 ASP A N 1
ATOM 672 C CA . ASP A 1 89 ? 3.129 -4.614 -12.474 1.00 80.88 89 ASP A CA 1
ATOM 673 C C . ASP A 1 89 ? 2.626 -5.027 -11.085 1.00 80.88 89 ASP A C 1
ATOM 675 O O . ASP A 1 89 ? 1.434 -4.945 -10.783 1.00 80.88 89 ASP A O 1
ATOM 679 N N . VAL A 1 90 ? 3.527 -5.525 -10.230 1.00 88.00 90 VAL A N 1
ATOM 680 C CA . VAL A 1 90 ? 3.177 -6.075 -8.914 1.00 88.00 90 VAL A CA 1
ATOM 681 C C . VAL A 1 90 ? 4.174 -5.628 -7.850 1.00 88.00 90 VAL A C 1
ATOM 683 O O . VAL A 1 90 ? 5.386 -5.774 -8.007 1.00 88.00 90 VAL A O 1
ATOM 686 N N . PHE A 1 91 ? 3.648 -5.184 -6.708 1.00 92.06 91 PHE A N 1
ATOM 687 C CA . PHE A 1 91 ? 4.423 -4.849 -5.515 1.00 92.06 91 PHE A CA 1
ATOM 688 C C . PHE A 1 91 ? 4.253 -5.914 -4.425 1.00 92.06 91 PHE A C 1
ATOM 690 O O . PHE A 1 91 ? 3.199 -6.038 -3.802 1.00 92.06 91 PHE A O 1
ATOM 697 N N . GLY A 1 92 ? 5.305 -6.688 -4.174 1.00 91.06 92 GLY A N 1
ATOM 698 C CA . GLY A 1 92 ? 5.383 -7.662 -3.089 1.00 91.06 92 GLY A CA 1
ATOM 699 C C . GLY A 1 92 ? 5.830 -7.009 -1.784 1.00 91.06 92 GLY A C 1
ATOM 700 O O . GLY A 1 92 ? 7.025 -6.907 -1.514 1.00 91.06 92 GLY A O 1
ATOM 701 N N . ILE A 1 93 ? 4.883 -6.580 -0.952 1.00 94.00 93 ILE A N 1
ATOM 702 C CA . ILE A 1 93 ? 5.190 -5.903 0.313 1.00 94.00 93 ILE A CA 1
ATOM 703 C C . ILE A 1 93 ? 5.209 -6.916 1.464 1.00 94.00 93 ILE A C 1
ATOM 705 O O . ILE A 1 93 ? 4.183 -7.495 1.813 1.00 94.00 93 ILE A O 1
ATOM 709 N N . GLY A 1 94 ? 6.384 -7.123 2.060 1.00 90.62 94 GLY A N 1
ATOM 710 C CA . GLY A 1 94 ? 6.581 -8.047 3.180 1.00 90.62 94 GLY A CA 1
ATOM 711 C C . GLY A 1 94 ? 6.524 -7.356 4.543 1.00 90.62 94 GLY A C 1
ATOM 712 O O . GLY A 1 94 ? 5.455 -7.022 5.057 1.00 90.62 94 GLY A O 1
ATOM 713 N N . THR A 1 95 ? 7.701 -7.153 5.141 1.00 86.81 95 THR A N 1
ATOM 714 C CA . THR A 1 95 ? 7.897 -6.701 6.529 1.00 86.81 95 THR A CA 1
ATOM 715 C C . THR A 1 95 ? 7.028 -5.506 6.920 1.00 86.81 95 THR A C 1
ATOM 717 O O . THR A 1 95 ? 6.406 -5.54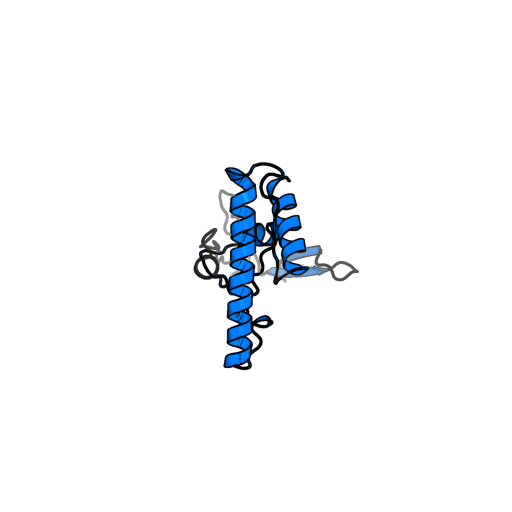1 7.982 1.00 86.81 95 THR A O 1
ATOM 720 N N . ASN A 1 96 ? 6.927 -4.484 6.064 1.00 88.75 96 ASN A N 1
ATOM 721 C CA . ASN A 1 96 ? 6.148 -3.273 6.335 1.00 88.75 96 ASN A CA 1
ATOM 722 C C . ASN A 1 96 ? 4.657 -3.549 6.599 1.00 88.75 96 ASN A C 1
ATOM 724 O O . ASN A 1 96 ? 4.090 -2.955 7.514 1.00 88.75 96 ASN A O 1
ATOM 728 N N . VAL A 1 97 ? 4.044 -4.487 5.868 1.00 91.19 97 VAL A N 1
ATOM 729 C CA . VAL A 1 97 ? 2.629 -4.863 6.049 1.00 91.19 97 VAL A CA 1
ATOM 730 C C . VAL A 1 97 ? 2.446 -5.777 7.255 1.00 91.19 97 VAL A C 1
ATOM 732 O O . VAL A 1 97 ? 1.532 -5.576 8.046 1.00 91.19 97 VAL A O 1
ATOM 735 N N . VAL A 1 98 ? 3.317 -6.776 7.423 1.00 91.25 98 VAL A N 1
ATOM 736 C CA . VAL A 1 98 ? 3.149 -7.789 8.481 1.00 91.25 98 VAL A CA 1
ATOM 737 C C . VAL A 1 98 ? 3.399 -7.211 9.870 1.00 91.25 98 VAL A C 1
ATOM 739 O O . VAL A 1 98 ? 2.752 -7.606 10.836 1.00 91.25 98 VAL A O 1
ATOM 742 N N . THR A 1 99 ? 4.361 -6.300 9.986 1.00 89.06 99 THR A N 1
ATOM 743 C CA . THR A 1 99 ? 4.799 -5.784 11.288 1.00 89.06 99 THR A CA 1
ATOM 744 C C . THR A 1 99 ? 4.254 -4.396 11.601 1.00 89.06 99 THR A C 1
ATOM 746 O O . THR A 1 99 ? 4.448 -3.927 12.719 1.00 89.06 99 THR A O 1
ATOM 749 N N . CYS A 1 100 ? 3.588 -3.739 10.641 1.00 88.69 100 CYS A N 1
ATOM 750 C CA . CYS A 1 100 ? 3.180 -2.338 10.740 1.00 88.69 100 CYS A CA 1
ATOM 751 C C . CYS A 1 100 ? 4.336 -1.457 11.247 1.00 88.69 100 CYS A C 1
ATOM 753 O O . CYS A 1 100 ? 4.180 -0.774 12.254 1.00 88.69 100 CYS A O 1
ATOM 755 N N . GLN A 1 101 ? 5.515 -1.505 10.607 1.00 86.56 101 GLN A N 1
ATOM 756 C CA . GLN A 1 101 ? 6.769 -0.975 11.182 1.00 86.56 101 GLN A CA 1
ATOM 757 C C . GLN A 1 101 ? 6.675 0.458 11.731 1.00 86.56 101 GLN A C 1
ATOM 759 O O . GLN A 1 101 ? 7.299 0.757 12.747 1.00 86.56 101 GLN A O 1
ATOM 764 N N . SER A 1 102 ? 5.897 1.334 11.090 1.00 87.94 102 SER A N 1
ATOM 765 C CA . SER A 1 102 ? 5.684 2.716 11.540 1.00 87.94 102 SER A CA 1
ATOM 766 C C . SER A 1 102 ? 4.937 2.812 12.875 1.00 87.94 102 SER A C 1
ATOM 768 O O . SER A 1 102 ? 5.220 3.699 13.679 1.00 87.94 102 SER A O 1
ATOM 770 N N . GLN A 1 103 ? 3.999 1.898 13.127 1.00 90.69 103 GLN A N 1
ATOM 771 C CA . GLN A 1 103 ? 3.223 1.803 14.356 1.00 90.69 103 GLN A CA 1
ATOM 772 C C . GLN A 1 103 ? 2.831 0.334 14.627 1.00 90.69 103 GLN A C 1
ATOM 774 O O . GLN A 1 103 ? 1.720 -0.091 14.299 1.00 90.69 103 GLN A O 1
ATOM 779 N N . PRO A 1 104 ? 3.712 -0.458 15.272 1.00 91.31 104 PRO A N 1
ATOM 780 C CA . PRO A 1 104 ? 3.495 -1.895 15.472 1.00 91.31 104 PRO A CA 1
ATOM 781 C C . PRO A 1 104 ? 2.433 -2.210 16.538 1.00 91.31 104 PRO A C 1
ATOM 783 O O . PRO A 1 104 ? 2.071 -3.367 16.744 1.00 91.31 104 PRO A O 1
ATOM 786 N N . ALA A 1 105 ? 1.934 -1.190 17.245 1.00 91.06 105 ALA A N 1
ATOM 787 C CA . ALA A 1 105 ? 0.916 -1.327 18.275 1.00 91.06 105 ALA A CA 1
ATOM 788 C C . ALA A 1 105 ? -0.191 -0.279 18.105 1.00 91.06 105 ALA A C 1
ATOM 790 O O . ALA A 1 105 ? 0.059 0.926 18.072 1.00 91.06 105 ALA A O 1
ATOM 791 N N . LEU A 1 106 ? -1.441 -0.746 18.071 1.00 90.38 106 LEU A N 1
ATOM 792 C CA . LEU A 1 106 ? -2.615 0.116 17.909 1.00 90.38 106 LEU A CA 1
ATOM 793 C C . LEU A 1 106 ? -3.015 0.849 19.205 1.00 90.38 106 LEU A C 1
ATOM 795 O O . LEU A 1 106 ? -3.672 1.880 19.151 1.00 90.38 106 LEU A O 1
ATOM 799 N N . GLY A 1 107 ? -2.632 0.330 20.377 1.00 89.31 107 GLY A N 1
ATOM 800 C CA . GLY A 1 107 ? -2.940 0.966 21.667 1.00 89.31 107 GLY A CA 1
ATOM 801 C C . GLY A 1 107 ? -4.407 0.858 22.114 1.00 89.31 107 GLY A C 1
ATOM 802 O O . GLY A 1 107 ? -4.878 1.693 22.884 1.00 89.31 107 GLY A O 1
ATOM 803 N N . VAL A 1 108 ? -5.146 -0.158 21.651 1.00 91.56 108 VAL A N 1
ATOM 804 C CA . VAL A 1 108 ? -6.558 -0.371 22.024 1.00 91.56 108 VAL A CA 1
ATOM 805 C C . VAL A 1 108 ? -6.686 -0.755 23.499 1.00 91.56 108 VAL A C 1
ATOM 807 O O . VAL A 1 108 ? -5.914 -1.558 24.019 1.00 91.56 108 VAL A O 1
ATOM 810 N N . VAL A 1 109 ? -7.708 -0.216 24.165 1.00 90.75 109 VAL A N 1
ATOM 811 C CA . VAL A 1 109 ? -8.037 -0.523 25.562 1.00 90.75 109 VAL A CA 1
ATOM 812 C C . VAL A 1 109 ? -9.466 -1.040 25.686 1.00 90.75 109 VAL A C 1
ATOM 814 O O . VAL A 1 109 ? -10.372 -0.560 25.008 1.00 90.75 109 VAL A O 1
ATOM 817 N N . TYR A 1 110 ? -9.682 -1.976 26.609 1.00 91.75 110 TYR A N 1
ATOM 818 C CA . TYR A 1 110 ? -11.014 -2.404 27.028 1.00 91.75 110 TYR A CA 1
ATOM 819 C C . TYR A 1 110 ? -11.370 -1.737 28.360 1.00 91.75 110 TYR A C 1
ATOM 821 O O . TYR A 1 110 ? -10.572 -1.750 29.299 1.00 91.75 110 TYR A O 1
ATOM 829 N N . LYS A 1 111 ? -12.559 -1.134 28.450 1.00 91.38 111 LYS A N 1
ATOM 830 C CA . LYS A 1 111 ? -13.047 -0.472 29.667 1.00 91.38 111 LYS A CA 1
ATOM 831 C C . LYS A 1 111 ? -14.500 -0.858 29.927 1.00 91.38 111 LYS A C 1
ATOM 833 O O . LYS A 1 111 ? -15.318 -0.838 29.012 1.00 91.38 111 LYS A O 1
ATOM 838 N N . LEU A 1 112 ? -14.815 -1.165 31.184 1.00 92.88 112 LEU A N 1
ATOM 839 C CA . LEU A 1 112 ? -16.187 -1.361 31.646 1.00 92.88 112 LEU A CA 1
ATOM 840 C C . LEU A 1 112 ? -16.926 -0.018 31.632 1.00 92.88 112 LEU A C 1
ATOM 842 O O . LEU A 1 112 ? -16.463 0.945 32.241 1.00 92.88 112 LEU A O 1
ATOM 846 N N . VAL A 1 113 ? -18.064 0.033 30.942 1.00 93.25 113 VAL A N 1
ATOM 847 C CA . VAL A 1 113 ? -18.871 1.258 30.782 1.00 93.25 113 VAL A CA 1
ATOM 848 C C . VAL A 1 113 ? -20.245 1.162 31.442 1.00 93.25 113 VAL A C 1
ATOM 850 O O . VAL A 1 113 ? -20.895 2.182 31.661 1.00 93.25 113 VAL A O 1
ATOM 853 N N . GLU A 1 114 ? -20.688 -0.046 31.786 1.00 93.12 114 GLU A N 1
ATOM 854 C CA . GLU A 1 114 ? -21.969 -0.305 32.436 1.00 93.12 114 GLU A CA 1
ATOM 855 C C . GLU A 1 114 ? -21.924 -1.655 33.156 1.00 93.12 114 GLU A C 1
ATOM 857 O O . GLU A 1 114 ? -21.400 -2.625 32.608 1.00 93.12 114 GLU A O 1
ATOM 862 N N . LEU A 1 115 ? -22.465 -1.716 34.371 1.00 92.62 115 LEU A N 1
ATOM 863 C CA . LEU A 1 115 ? -22.589 -2.941 35.156 1.00 92.62 115 LEU A CA 1
ATOM 864 C C . LEU A 1 115 ? -23.980 -2.991 35.781 1.00 92.62 115 LEU A C 1
ATOM 866 O O . LEU A 1 115 ? -24.351 -2.079 36.514 1.00 92.62 115 LEU A O 1
ATOM 870 N N . GLU A 1 116 ? -24.748 -4.043 35.488 1.00 91.31 116 GLU A N 1
ATOM 871 C CA . GLU A 1 116 ? -26.108 -4.227 36.028 1.00 91.31 116 GLU A CA 1
ATOM 872 C C . GLU A 1 116 ? -27.011 -2.988 35.821 1.00 91.31 116 GLU A C 1
ATOM 874 O O . GLU A 1 116 ? -27.714 -2.546 36.728 1.00 91.31 116 GLU A O 1
ATOM 879 N N . GLY A 1 117 ? -26.940 -2.369 34.635 1.00 86.19 117 GLY A N 1
ATOM 880 C CA . GLY A 1 117 ? -27.691 -1.152 34.290 1.00 86.19 117 GLY A CA 1
ATOM 881 C C . GLY A 1 117 ? -27.166 0.141 34.931 1.00 86.19 117 GLY A C 1
ATOM 882 O O . GLY A 1 117 ? -27.714 1.218 34.689 1.00 86.19 117 GLY A O 1
ATOM 883 N N . LYS A 1 118 ? -26.097 0.075 35.734 1.00 89.81 118 LYS A N 1
ATOM 884 C CA . LYS A 1 118 ? -25.457 1.244 36.347 1.00 89.81 118 LYS A CA 1
ATOM 885 C C . LYS A 1 118 ? -24.302 1.734 35.467 1.00 89.81 118 LYS A C 1
ATOM 887 O O . LYS A 1 118 ? -23.385 0.956 35.193 1.00 89.81 118 LYS A O 1
ATOM 892 N N . PRO A 1 119 ? -24.298 3.010 35.043 1.00 91.69 119 PRO A N 1
ATOM 893 C CA . PRO A 1 119 ? -23.208 3.565 34.249 1.00 91.69 119 PRO A CA 1
ATOM 894 C C . PRO A 1 119 ? -21.871 3.539 35.009 1.00 91.69 119 PRO A C 1
ATOM 896 O O . PRO A 1 119 ? -21.804 3.915 36.179 1.00 91.69 119 PRO A O 1
ATOM 899 N N . CYS A 1 120 ? -20.792 3.136 34.336 1.00 91.00 120 CYS A N 1
ATOM 900 C CA . CYS A 1 120 ? -19.428 3.147 34.867 1.00 91.00 120 CYS A CA 1
ATOM 901 C C . CYS A 1 120 ? -18.533 4.055 34.016 1.00 91.00 120 CYS A C 1
ATOM 903 O O . CYS A 1 120 ? -18.539 3.985 32.790 1.00 91.00 120 CYS A O 1
ATOM 905 N N . MET A 1 121 ? -17.730 4.893 34.668 1.00 91.25 121 MET A N 1
ATOM 906 C CA . MET A 1 121 ? -16.745 5.755 34.017 1.00 91.25 121 MET A CA 1
ATOM 907 C C . MET A 1 121 ? -15.426 5.667 34.783 1.00 91.25 121 MET A C 1
ATOM 909 O O . MET A 1 121 ? -15.393 5.828 36.001 1.00 91.25 121 MET A O 1
ATOM 913 N N . LYS A 1 122 ? -14.323 5.451 34.061 1.00 87.06 122 LYS A N 1
ATOM 914 C CA . LYS A 1 122 ? -12.978 5.672 34.586 1.00 87.06 122 LYS A CA 1
ATOM 915 C C . LYS A 1 122 ? -12.649 7.155 34.474 1.00 87.06 122 LYS A C 1
ATOM 917 O O . LYS A 1 122 ? -12.527 7.666 33.359 1.00 87.06 122 LYS A O 1
ATOM 922 N N . LEU A 1 123 ? -12.458 7.794 35.621 1.00 85.62 123 LEU A N 1
ATOM 923 C CA . LEU A 1 123 ? -11.869 9.124 35.710 1.00 85.62 123 LEU A CA 1
ATOM 924 C C . LEU A 1 123 ? -10.348 9.012 35.580 1.00 85.62 123 LEU A C 1
ATOM 926 O O . LEU A 1 123 ? -9.729 8.063 36.067 1.00 85.62 123 LEU A O 1
ATOM 930 N N . SER A 1 124 ? -9.763 9.961 34.867 1.00 83.12 124 SER A N 1
ATOM 931 C CA . SER A 1 124 ? -8.330 10.079 34.631 1.00 83.12 124 SER A CA 1
ATOM 932 C C . SER A 1 124 ? -7.941 11.535 34.864 1.00 83.12 124 SER A C 1
ATOM 934 O O . SER A 1 124 ? -8.740 12.425 34.587 1.00 83.12 124 SER A O 1
ATOM 936 N N . GLU A 1 125 ? -6.732 11.781 35.367 1.00 82.31 125 GLU A N 1
ATOM 937 C CA . GLU A 1 125 ? -6.182 13.143 35.484 1.00 82.31 125 GLU A CA 1
ATOM 938 C C . GLU A 1 125 ? -6.055 13.806 34.104 1.00 82.31 125 GLU A C 1
ATOM 940 O O . GLU A 1 125 ? -6.243 15.008 33.951 1.00 82.31 125 GLU A O 1
ATOM 945 N N . ASP A 1 126 ? -5.804 12.985 33.086 1.00 84.94 126 ASP A N 1
ATOM 946 C CA . ASP A 1 126 ? -5.881 13.357 31.681 1.00 84.94 126 ASP A CA 1
ATOM 947 C C . ASP A 1 126 ? -7.325 13.199 31.175 1.00 84.94 126 ASP A C 1
ATOM 949 O O . ASP A 1 126 ? -7.837 12.072 31.083 1.00 84.94 126 ASP A O 1
ATOM 953 N N . VAL A 1 127 ? -7.973 14.327 30.868 1.00 78.19 127 VAL A N 1
ATOM 954 C CA . VAL 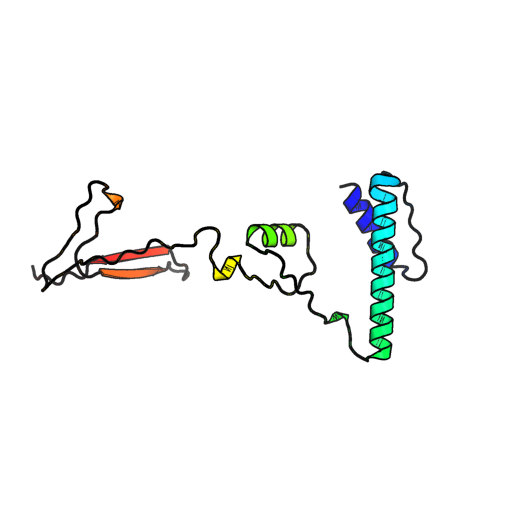A 1 127 ? -9.382 14.399 30.452 1.00 78.19 127 VAL A CA 1
ATOM 955 C C . VAL A 1 127 ? -9.632 13.573 29.190 1.00 78.19 127 VAL A C 1
ATOM 957 O O . VAL A 1 127 ? -10.648 12.881 29.123 1.00 78.19 127 VAL A O 1
ATOM 960 N N . GLU A 1 128 ? -8.686 13.542 28.247 1.00 80.88 128 GLU A N 1
ATOM 961 C CA . GLU A 1 128 ? -8.814 12.787 26.991 1.00 80.88 128 GLU A CA 1
ATOM 962 C C . GLU A 1 128 ? -8.857 11.268 27.221 1.00 80.88 128 GLU A C 1
ATOM 964 O O . GLU A 1 128 ? -9.390 10.513 26.408 1.00 80.88 128 GLU A O 1
ATOM 969 N N . LYS A 1 129 ? -8.354 10.793 28.369 1.00 82.69 129 LYS A N 1
ATOM 970 C CA . LYS A 1 129 ? -8.364 9.369 28.747 1.00 82.69 129 LYS A CA 1
ATOM 971 C C . LYS A 1 129 ? -9.584 8.966 29.576 1.00 82.69 129 LYS A C 1
ATOM 973 O O . LYS A 1 129 ? -9.715 7.781 29.930 1.00 82.69 129 LYS A O 1
ATOM 978 N N . THR A 1 130 ? -10.479 9.906 29.868 1.00 84.75 130 THR A N 1
ATOM 979 C CA . THR A 1 130 ? -11.749 9.632 30.548 1.00 84.75 130 THR A CA 1
ATOM 980 C C . THR A 1 130 ? -12.665 8.827 29.630 1.00 8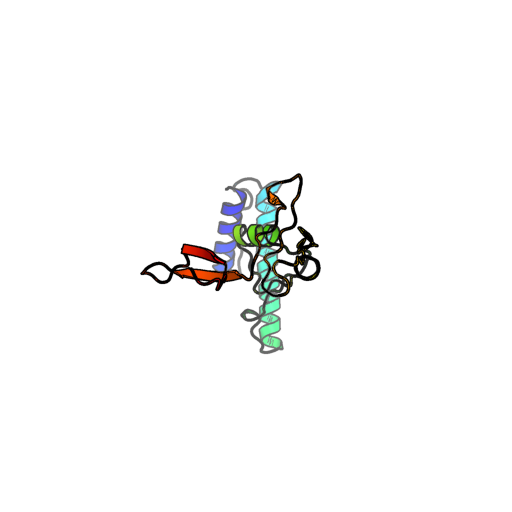4.75 130 THR A C 1
ATOM 982 O O . THR A 1 130 ? -12.801 9.108 28.444 1.00 84.75 130 THR A O 1
ATOM 985 N N . SER A 1 131 ? -13.273 7.763 30.153 1.00 87.81 131 SER A N 1
ATOM 986 C CA . SER A 1 131 ? -14.130 6.888 29.342 1.00 87.81 131 SER A CA 1
ATOM 987 C C . SER A 1 131 ? -15.586 7.336 29.352 1.00 87.81 131 SER A C 1
ATOM 989 O O . SER A 1 131 ? -16.137 7.558 30.423 1.00 87.81 131 SER A O 1
ATOM 991 N N . LEU A 1 132 ? -16.257 7.329 28.202 1.00 90.50 132 LEU A N 1
ATOM 992 C CA . LEU A 1 132 ? -17.702 7.564 28.150 1.00 90.50 132 LEU A CA 1
ATOM 993 C C . LEU A 1 132 ? -18.480 6.385 28.771 1.00 90.50 132 LEU A C 1
ATOM 995 O O . LEU A 1 132 ? -18.258 5.244 28.350 1.00 90.50 132 LEU A O 1
ATOM 999 N N . PRO A 1 133 ? -19.407 6.630 29.713 1.00 91.94 133 PRO A N 1
ATOM 1000 C CA . PRO A 1 133 ? -20.179 5.588 30.373 1.00 91.94 133 PRO A CA 1
ATOM 1001 C C . PRO A 1 133 ? -21.280 5.059 29.447 1.00 91.94 133 PRO A C 1
ATOM 1003 O O . PRO A 1 133 ? -21.472 5.578 28.344 1.00 91.94 133 PRO A O 1
ATOM 1006 N N . THR A 1 134 ? -22.014 4.047 29.911 1.00 91.94 134 THR A N 1
ATOM 1007 C CA . THR A 1 134 ? -23.152 3.380 29.246 1.00 91.94 134 THR A CA 1
ATOM 1008 C C . THR A 1 134 ? -22.796 2.585 27.989 1.00 91.94 134 THR A C 1
ATOM 1010 O O . THR A 1 134 ? -21.755 2.804 27.350 1.00 91.94 134 THR A O 1
ATOM 1013 N N . ALA A 1 135 ? -23.671 1.651 27.615 1.00 91.25 135 ALA A N 1
ATOM 1014 C CA . ALA A 1 135 ? -23.641 1.040 26.289 1.00 91.25 135 ALA A CA 1
ATOM 1015 C C . ALA A 1 135 ? -23.765 2.114 25.191 1.00 91.25 135 ALA A C 1
ATOM 1017 O O . ALA A 1 135 ? -24.500 3.087 25.343 1.00 91.25 135 ALA A O 1
ATOM 1018 N N . LYS A 1 136 ? -23.033 1.958 24.082 1.00 93.06 136 LYS A N 1
ATOM 1019 C CA . LYS A 1 136 ? -23.000 2.932 22.979 1.00 93.06 136 LYS A CA 1
ATOM 1020 C C . LYS A 1 136 ? -23.189 2.235 21.638 1.00 93.06 136 LYS A C 1
ATOM 1022 O O . LYS A 1 136 ? -22.641 1.156 21.433 1.00 93.06 136 LYS A O 1
ATOM 1027 N N . ALA A 1 137 ? -23.902 2.886 20.727 1.00 94.62 137 ALA A N 1
ATOM 1028 C CA . ALA A 1 137 ? -23.942 2.535 19.313 1.00 94.62 137 ALA A CA 1
ATOM 1029 C C . ALA A 1 137 ? -23.149 3.562 18.499 1.00 94.62 137 ALA A C 1
ATOM 1031 O O . ALA A 1 137 ? -23.146 4.751 18.824 1.00 94.62 137 ALA A O 1
ATOM 1032 N N . ALA A 1 138 ? -22.485 3.094 17.445 1.00 95.56 138 ALA A N 1
ATOM 1033 C CA . ALA A 1 138 ? -21.803 3.938 16.474 1.00 95.56 138 ALA A CA 1
ATOM 1034 C C . ALA A 1 138 ? -22.560 3.890 15.144 1.00 95.56 138 ALA A C 1
ATOM 1036 O O . ALA A 1 138 ? -22.874 2.809 14.644 1.00 95.56 138 ALA A O 1
ATOM 1037 N N . TYR A 1 139 ? -22.835 5.058 14.574 1.00 96.12 139 TYR A N 1
ATOM 1038 C CA . TYR A 1 139 ? -23.530 5.219 13.303 1.00 96.12 139 TYR A CA 1
ATOM 1039 C C . TYR A 1 139 ? -22.668 6.032 12.350 1.00 96.12 139 TYR A C 1
ATOM 1041 O O . TYR A 1 139 ? -22.177 7.092 12.724 1.00 96.12 139 TYR A O 1
ATOM 1049 N N . ARG A 1 140 ? -22.547 5.586 11.101 1.00 97.88 140 ARG A N 1
ATOM 1050 C CA . ARG A 1 140 ? -21.960 6.393 10.031 1.00 97.88 140 ARG A CA 1
ATOM 1051 C C . ARG A 1 140 ? -23.065 7.127 9.291 1.00 97.88 140 ARG A C 1
ATOM 1053 O O . ARG A 1 140 ? -23.941 6.493 8.705 1.00 97.88 140 ARG A O 1
ATOM 1060 N N . LEU A 1 141 ? -23.042 8.454 9.330 1.00 97.19 141 LEU A N 1
ATOM 1061 C CA . LEU A 1 141 ? -24.018 9.293 8.642 1.00 97.19 141 LEU A CA 1
ATOM 1062 C C . LEU A 1 141 ? -23.497 9.664 7.255 1.00 97.19 141 LEU A C 1
ATOM 1064 O O . LEU A 1 141 ? -22.346 10.069 7.094 1.00 97.19 141 LEU A O 1
ATOM 1068 N N . TYR A 1 142 ? -24.371 9.557 6.261 1.00 98.00 142 TYR A N 1
ATOM 1069 C CA . TYR A 1 142 ? -24.076 9.874 4.869 1.00 98.00 142 TYR A CA 1
ATOM 1070 C C . TYR A 1 142 ? -24.841 11.126 4.446 1.00 98.00 142 TYR A C 1
ATOM 1072 O O . TYR A 1 142 ? -25.966 11.365 4.890 1.00 98.00 142 TYR A O 1
ATOM 1080 N N . ASN A 1 143 ? -24.242 11.938 3.578 1.00 96.69 143 ASN A N 1
ATOM 1081 C CA . ASN A 1 143 ? -24.946 13.062 2.970 1.00 96.69 143 ASN A CA 1
ATOM 1082 C C . ASN A 1 143 ? -25.943 12.575 1.894 1.00 96.69 143 ASN A C 1
ATOM 1084 O O . ASN A 1 143 ? -26.003 11.394 1.554 1.00 96.69 143 ASN A O 1
ATOM 1088 N N . LYS A 1 144 ? -26.712 13.501 1.304 1.00 96.56 144 LYS A N 1
ATOM 1089 C CA . LYS A 1 144 ? -27.686 13.175 0.241 1.00 96.56 144 LYS A CA 1
ATOM 1090 C C . LYS A 1 144 ? -27.057 12.538 -1.010 1.00 96.56 144 LYS A C 1
ATOM 1092 O O . LYS A 1 144 ? -27.780 11.933 -1.790 1.00 96.56 144 LYS A O 1
ATOM 1097 N N . ALA A 1 145 ? -25.746 12.684 -1.201 1.00 96.75 145 ALA A N 1
ATOM 1098 C CA . ALA A 1 145 ? -24.990 12.095 -2.303 1.00 96.75 145 ALA A CA 1
ATOM 1099 C C . ALA A 1 145 ? -24.370 10.726 -1.951 1.00 96.75 145 ALA A C 1
ATOM 1101 O O . ALA A 1 145 ? -23.637 10.171 -2.761 1.00 96.75 145 ALA A O 1
ATOM 1102 N N . GLY A 1 146 ? -24.632 10.179 -0.756 1.00 96.50 146 GLY A N 1
ATOM 1103 C CA . GLY A 1 146 ? -24.085 8.888 -0.326 1.00 96.50 146 GLY A CA 1
ATOM 1104 C C . GLY A 1 146 ? -22.615 8.934 0.102 1.00 96.50 146 GLY A C 1
ATOM 1105 O O . GLY A 1 146 ? -21.981 7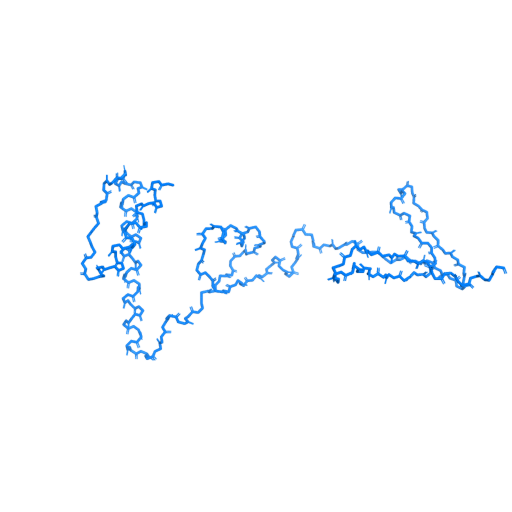.890 0.214 1.00 96.50 146 GLY A O 1
ATOM 1106 N N . ILE A 1 147 ? -22.063 10.122 0.365 1.00 97.25 147 ILE A N 1
ATOM 1107 C CA . ILE A 1 147 ? -20.690 10.293 0.860 1.00 97.25 147 ILE A CA 1
ATOM 1108 C C . ILE A 1 147 ? -20.720 10.297 2.397 1.00 97.25 147 ILE A C 1
ATOM 1110 O O . ILE A 1 147 ? -21.557 11.007 2.971 1.00 97.25 147 ILE A O 1
ATOM 1114 N N . PRO A 1 148 ? -19.849 9.527 3.081 1.00 96.88 148 PRO A N 1
ATOM 1115 C CA . PRO A 1 148 ? -19.783 9.530 4.540 1.00 96.88 148 PRO A CA 1
ATOM 1116 C C . PRO A 1 148 ? -19.379 10.919 5.048 1.00 96.88 148 PRO A C 1
ATOM 1118 O O . PRO A 1 148 ? -18.381 11.481 4.605 1.00 96.88 148 PRO A O 1
ATOM 1121 N N . ALA A 1 149 ? -20.176 11.480 5.957 1.00 96.19 149 ALA A N 1
ATOM 1122 C CA . ALA A 1 149 ? -20.010 12.843 6.458 1.00 96.19 149 ALA A CA 1
ATOM 1123 C C . ALA A 1 149 ? -19.474 12.883 7.895 1.00 96.19 149 ALA A C 1
ATOM 1125 O O . ALA A 1 149 ? -18.631 13.718 8.209 1.00 96.19 149 ALA A O 1
ATOM 1126 N N . VAL A 1 150 ? -19.974 12.007 8.773 1.00 97.31 150 VAL A N 1
ATOM 1127 C CA . VAL A 1 150 ? -19.586 11.970 10.191 1.00 97.31 150 VAL A CA 1
ATOM 1128 C C . VAL A 1 150 ? -19.930 10.620 10.819 1.00 97.31 150 VAL A C 1
ATOM 1130 O O . VAL A 1 150 ? -20.913 9.987 10.429 1.00 97.31 150 VAL A O 1
ATOM 1133 N N . ASP A 1 151 ? -19.153 10.211 11.822 1.00 97.25 151 ASP A N 1
ATOM 1134 C CA . ASP A 1 151 ? -19.495 9.100 12.710 1.00 97.25 151 ASP A CA 1
ATOM 1135 C C . ASP A 1 151 ? -20.131 9.649 14.002 1.00 97.25 151 ASP A C 1
ATOM 1137 O O . ASP A 1 151 ? -19.543 10.462 14.715 1.00 97.25 151 ASP A O 1
ATOM 1141 N N . LEU A 1 152 ? -21.358 9.220 14.298 1.00 95.50 152 LEU A N 1
ATOM 1142 C CA . LEU A 1 152 ? -22.116 9.572 15.496 1.00 95.50 152 LEU A CA 1
ATOM 1143 C C . LEU A 1 152 ? -22.023 8.435 16.516 1.00 95.50 152 LEU A C 1
ATOM 1145 O O . LEU A 1 152 ? -22.453 7.314 16.244 1.00 95.50 152 LEU A O 1
ATOM 1149 N N . ILE A 1 153 ? -21.531 8.738 17.716 1.00 94.38 153 ILE A N 1
ATOM 1150 C CA . ILE A 1 153 ? -21.544 7.814 18.854 1.00 94.38 153 ILE A CA 1
ATOM 1151 C C . ILE A 1 153 ? -22.676 8.226 19.795 1.00 94.38 153 ILE A C 1
ATOM 1153 O O . ILE A 1 153 ? -22.665 9.330 20.335 1.00 94.38 153 ILE A O 1
ATOM 1157 N N . GLN A 1 154 ? -23.643 7.335 20.011 1.00 92.69 154 GLN A N 1
ATOM 1158 C C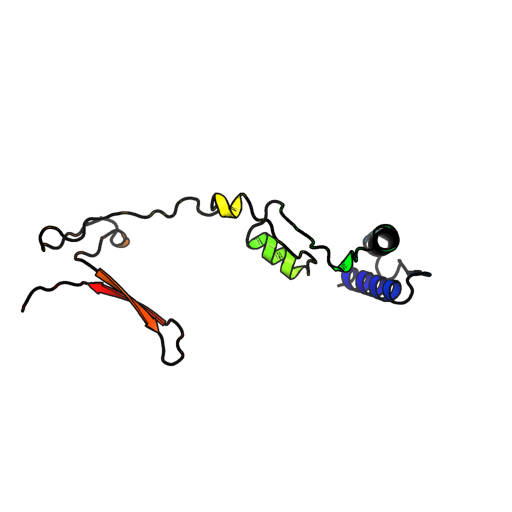A . GLN A 1 154 ? -24.820 7.589 20.841 1.00 92.69 154 GLN A CA 1
ATOM 1159 C C . GLN A 1 154 ? -24.877 6.615 22.021 1.00 92.69 154 GLN A C 1
ATOM 1161 O O . GLN A 1 154 ? -24.768 5.403 21.835 1.00 92.69 154 GLN A O 1
ATOM 1166 N N . GLY A 1 155 ? -25.076 7.142 23.232 1.00 89.06 155 GLY A N 1
ATOM 1167 C CA . GLY A 1 155 ? -25.373 6.331 24.416 1.00 89.06 155 GLY A CA 1
ATOM 1168 C C . GLY A 1 155 ? -26.764 5.702 24.322 1.00 89.06 155 GLY A C 1
ATOM 1169 O O . GLY A 1 155 ? -27.724 6.368 23.942 1.00 89.06 155 GLY A O 1
ATOM 1170 N N . LEU A 1 156 ? -26.874 4.425 24.675 1.00 83.62 156 LEU A N 1
ATOM 1171 C CA . LEU A 1 156 ? -28.095 3.618 24.583 1.00 83.62 156 LEU A CA 1
ATOM 1172 C C . LEU A 1 156 ? -28.856 3.557 25.915 1.00 83.62 156 LEU A C 1
ATOM 1174 O O . LEU A 1 156 ? -29.503 2.558 26.219 1.00 83.62 156 LEU A O 1
ATOM 1178 N N . TRP A 1 157 ? -28.752 4.595 26.745 1.00 69.38 157 TRP A N 1
ATOM 1179 C CA . TRP A 1 157 ? -29.354 4.577 28.074 1.00 69.38 157 TRP A CA 1
ATOM 1180 C C . TRP A 1 157 ? -30.888 4.553 27.978 1.00 69.38 157 TRP A C 1
ATOM 1182 O O . TRP A 1 157 ? -31.500 5.493 27.478 1.00 69.38 157 TRP A O 1
ATOM 1192 N N . LEU A 1 158 ? -31.500 3.465 28.456 1.00 59.34 158 LEU A N 1
ATOM 1193 C CA . LEU A 1 158 ? -32.947 3.205 28.401 1.00 59.34 158 LEU A CA 1
ATOM 1194 C C . LEU A 1 158 ? -33.698 3.650 29.674 1.00 59.34 158 LEU A C 1
ATOM 1196 O O . LEU A 1 158 ? -34.806 3.182 29.931 1.00 59.34 158 LEU A O 1
ATOM 1200 N N . GLY A 1 159 ? -33.114 4.521 30.504 1.00 56.47 159 GLY A N 1
ATOM 1201 C CA . GLY A 1 159 ? -33.758 4.979 31.735 1.00 56.47 159 GLY A CA 1
ATOM 1202 C C . GLY A 1 159 ? -34.974 5.864 31.451 1.00 56.47 159 GLY A C 1
ATOM 1203 O O . GLY A 1 159 ? -34.849 6.951 30.892 1.00 56.47 159 GLY A O 1
ATOM 1204 N N . VAL A 1 160 ? -36.146 5.347 31.824 1.00 46.16 160 VAL A N 1
ATOM 1205 C CA . VAL A 1 160 ? -37.474 5.972 31.739 1.00 46.16 160 VAL A CA 1
ATOM 1206 C C . VAL A 1 160 ? -37.492 7.292 32.527 1.00 46.16 160 VAL A C 1
ATOM 1208 O O . VAL A 1 160 ? -36.999 7.325 33.655 1.00 46.16 160 VAL A O 1
ATOM 1211 N N . PHE A 1 161 ? -38.028 8.354 31.911 1.00 40.78 161 PHE A N 1
ATOM 1212 C CA . PHE A 1 161 ? -38.285 9.661 32.537 1.00 40.78 161 PHE A CA 1
ATOM 1213 C C . PHE A 1 161 ? -39.339 9.584 33.647 1.00 40.78 161 PHE A C 1
ATOM 1215 O O . PHE A 1 161 ? -40.299 8.795 33.490 1.00 40.78 161 PHE A O 1
#

Secondary structure (DSSP, 8-state):
-HHHHHHHHHHHHHHH-TTS----TTSS-IIIIIHHHHHHHHHHHHHHHHHHHHHHHH---GGG---EE-SS--HHHHHHHHHTT---SEE---HHHHHTTT-S---------EETTEE-----SSGGGPPP-S-EEEEEEE-TTS-EEEEEEEE------

Sequence (161 aa):
MAKEGELAAFTAYAMTFPDNFLALVDTYNTLSSGIPNFLAVSLAMEARRLFQQCEEVFGFPFAGLAIVVSNDLNESTITALNDEGHEADVFGIGTNVVTCQSQPALGVVYKLVELEGKPCMKLSEDVEKTSLPTAKAAYRLYNKAGIPAVDLIQGLWLGVF

pLDDT: mean 84.83, std 9.71, range [40.78, 98.0]

InterPro domains:
  IPR007229 Nicotinate phosphoribosyltransferase family [PTHR11098] (3-154)
  IPR036068 Nicotinate phosphoribosyltransferase-like, C-terminal [SSF51690] (2-154)

Radius of gyration: 30.24 Å; chains: 1; bounding box: 69×40×73 Å

Organism: NCBI:txid51314